Protein AF-A0A933KHU8-F1 (afdb_monomer_lite)

Foldseek 3Di:
DDLQDFQFWKWFQFPFAIKTFTFHDDDDPPDPPDDPPPPPDADKTKGAQMFGAHPLRAGQDTDRIDIDRPVRTPDMDTPPVVVLVVVLVVCVVVVVLVVSQVSLVVCCVPCVQDLVSLLSNLSSQVVVPPRVSNVVSLVSSLVRYNHPVVNVVSVVSD

Radius of gyration: 18.09 Å; chains: 1; bounding box: 44×41×47 Å

pLDDT: mean 89.64, std 11.79, range [49.03, 97.81]

Sequence (158 aa):
MDLDREGLAIVCYTDRGILKGKIGLWTPPEVPDAVQLEKTGPPMLYLIDASLLDSDYRVVVRAREMAVNKNAILFAYEDELASELARLKGMIATEDFDSAASEAERLLLTNQRDAELFYLSGLIFERFEGDPRAREYFQKALALILDDKFRAVVSRHL

Secondary structure (DSSP, 8-state):
--TT-TT-EEEEEETTEEEEEEEPP-------S-----S-SPPEEEEEEEEEE-TT--EEEEEEEEEEEGGGEEEEEE-HHHHHHHHHHHHHHTT-HHHHHHHHHHHHHH-TT-HHHHHHHHHHHHTSTT-HHHHHHHHHHHHTB--HHHHHHHGGG-

Structure (mmCIF, N/CA/C/O backbone):
data_AF-A0A933KHU8-F1
#
_entry.id   AF-A0A933KHU8-F1
#
loop_
_atom_site.group_PDB
_atom_site.id
_atom_site.type_symbol
_atom_site.label_atom_id
_atom_site.label_alt_id
_atom_site.label_comp_id
_atom_site.label_asym_id
_atom_site.label_entity_id
_atom_site.label_seq_id
_atom_site.pdbx_PDB_ins_code
_atom_site.Cartn_x
_atom_site.Cartn_y
_atom_site.Cartn_z
_atom_site.occupancy
_atom_site.B_iso_or_equiv
_atom_site.auth_seq_id
_atom_site.auth_comp_id
_atom_site.auth_asym_id
_atom_site.auth_atom_id
_atom_site.pdbx_PDB_model_num
ATOM 1 N N . MET A 1 1 ? 2.054 4.141 22.170 1.00 79.19 1 MET A N 1
ATOM 2 C CA . MET A 1 1 ? 2.166 5.035 21.001 1.00 79.19 1 MET A CA 1
ATOM 3 C C . MET A 1 1 ? 1.195 6.182 21.194 1.00 79.19 1 MET A C 1
ATOM 5 O O . MET A 1 1 ? 0.115 5.938 21.720 1.00 79.19 1 MET A O 1
ATOM 9 N N . ASP A 1 2 ? 1.589 7.395 20.821 1.00 82.12 2 ASP A N 1
ATOM 10 C CA . ASP A 1 2 ? 0.733 8.576 20.916 1.00 82.12 2 ASP A CA 1
ATOM 11 C C . ASP A 1 2 ? -0.143 8.687 19.656 1.00 82.12 2 ASP A C 1
ATOM 13 O O . ASP A 1 2 ? 0.362 8.968 18.570 1.00 82.12 2 ASP A O 1
ATOM 17 N N . LEU A 1 3 ? -1.443 8.404 19.799 1.00 81.06 3 LEU A N 1
ATOM 18 C CA . LEU A 1 3 ? -2.424 8.463 18.705 1.00 81.06 3 LEU A CA 1
ATOM 19 C C . LEU A 1 3 ? -2.958 9.879 18.448 1.00 81.06 3 LEU A C 1
ATOM 21 O O . LEU A 1 3 ? -3.875 10.042 17.644 1.00 81.06 3 LEU A O 1
ATOM 25 N N . ASP A 1 4 ? -2.406 10.883 19.122 1.00 82.06 4 ASP A N 1
ATOM 26 C CA . ASP A 1 4 ? -2.736 12.289 18.908 1.00 82.06 4 ASP A CA 1
ATOM 27 C C . ASP A 1 4 ? -1.588 13.035 18.194 1.00 82.06 4 ASP A C 1
ATOM 29 O O . ASP A 1 4 ? -1.695 14.224 17.891 1.00 82.06 4 ASP A O 1
ATOM 33 N N . ARG A 1 5 ? -0.500 12.327 17.850 1.00 87.25 5 ARG A N 1
ATOM 34 C CA . ARG A 1 5 ? 0.618 12.863 17.068 1.00 87.25 5 ARG A CA 1
ATOM 35 C C . ARG A 1 5 ? 0.238 13.008 15.592 1.00 87.25 5 ARG A C 1
ATOM 37 O O . ARG A 1 5 ? 0.272 12.039 14.834 1.00 87.25 5 ARG A O 1
ATOM 44 N N . GLU A 1 6 ? -0.062 14.235 15.178 1.00 89.75 6 GLU A N 1
ATOM 45 C CA . GLU A 1 6 ? -0.352 14.581 13.783 1.00 89.75 6 GLU A CA 1
ATOM 46 C C . GLU A 1 6 ? 0.752 14.114 12.817 1.00 89.75 6 GLU A C 1
ATOM 48 O O . GLU A 1 6 ? 1.950 14.176 13.105 1.00 89.75 6 GLU A O 1
ATOM 53 N N . GLY A 1 7 ? 0.329 13.633 11.648 1.00 89.81 7 GLY A N 1
ATOM 54 C CA . GLY A 1 7 ? 1.193 13.203 10.555 1.00 89.81 7 GLY A CA 1
ATOM 55 C C . GLY A 1 7 ? 1.830 11.828 10.752 1.00 89.81 7 GLY A C 1
ATOM 56 O O . GLY A 1 7 ? 2.398 11.296 9.797 1.00 89.81 7 GLY A O 1
ATOM 57 N N . LEU A 1 8 ? 1.716 11.231 11.944 1.00 92.75 8 LEU A N 1
ATOM 58 C CA . LEU A 1 8 ? 2.234 9.896 12.221 1.00 92.75 8 LEU A CA 1
ATOM 59 C C . LEU A 1 8 ? 1.492 8.865 11.364 1.00 92.75 8 LEU A C 1
ATOM 61 O O . LEU A 1 8 ? 0.267 8.751 11.438 1.00 92.75 8 LEU A O 1
ATOM 65 N N . ALA A 1 9 ? 2.237 8.125 10.546 1.00 96.00 9 ALA A N 1
ATOM 66 C CA . ALA A 1 9 ? 1.702 7.005 9.789 1.00 96.00 9 ALA A CA 1
ATOM 67 C C . ALA A 1 9 ? 1.517 5.806 10.718 1.00 96.00 9 ALA A C 1
ATOM 69 O O . ALA A 1 9 ? 2.430 5.447 11.459 1.00 96.00 9 ALA A O 1
ATOM 70 N N . ILE A 1 10 ? 0.339 5.196 10.689 1.00 96.38 10 ILE A N 1
ATOM 71 C CA . ILE A 1 10 ? -0.011 4.104 11.588 1.00 96.38 10 ILE A CA 1
ATOM 72 C C . ILE A 1 10 ? -0.705 2.970 10.846 1.00 96.38 10 ILE A C 1
ATOM 74 O O . ILE A 1 10 ? -1.365 3.169 9.821 1.00 96.38 10 ILE A O 1
ATOM 78 N N . VAL A 1 11 ? -0.607 1.788 11.443 1.00 96.25 11 VAL A N 1
ATOM 79 C CA . VAL A 1 11 ? -1.448 0.637 11.140 1.00 96.25 11 VAL A CA 1
ATOM 80 C C . VAL A 1 11 ? -2.310 0.348 12.362 1.00 96.25 11 VAL A C 1
ATOM 82 O O . VAL A 1 11 ? -1.791 0.096 13.447 1.00 96.25 11 VAL A O 1
ATOM 85 N N . CYS A 1 12 ? -3.626 0.377 12.185 1.00 95.69 12 CYS A N 1
ATOM 86 C CA . CYS A 1 12 ? -4.623 0.048 13.195 1.00 95.69 12 CYS A CA 1
ATOM 87 C C . CYS A 1 12 ? -5.327 -1.246 12.817 1.00 95.69 12 CYS A C 1
ATOM 89 O O . CYS A 1 12 ? -5.761 -1.422 11.683 1.00 95.69 12 CYS A O 1
ATOM 91 N N . TYR A 1 13 ? -5.522 -2.124 13.783 1.00 95.75 13 TYR A N 1
ATOM 92 C CA . TYR A 1 13 ? -6.296 -3.337 13.598 1.00 95.75 13 TYR A CA 1
ATOM 93 C C . TYR A 1 13 ? -7.610 -3.216 14.342 1.00 95.75 13 TYR A C 1
ATOM 95 O O . TYR A 1 13 ? -7.660 -2.801 15.501 1.00 95.75 13 TYR A O 1
ATOM 103 N N . THR A 1 14 ? -8.672 -3.589 13.648 1.00 93.50 14 THR A N 1
ATOM 104 C CA . THR A 1 14 ? -10.046 -3.564 14.137 1.00 93.50 14 THR A CA 1
ATOM 105 C C . THR A 1 14 ? -10.661 -4.951 13.983 1.00 93.50 14 THR A C 1
ATOM 107 O O . THR A 1 14 ? -10.091 -5.831 13.336 1.00 93.50 14 THR A O 1
ATOM 110 N N . ASP A 1 15 ? -11.852 -5.146 14.534 1.00 88.25 15 ASP A N 1
ATOM 111 C CA . ASP A 1 15 ? -12.673 -6.338 14.295 1.00 88.25 15 ASP A CA 1
ATOM 112 C C . ASP A 1 15 ? -13.095 -6.504 12.821 1.00 88.25 15 ASP A C 1
ATOM 114 O O . ASP A 1 15 ? -13.469 -7.597 12.399 1.00 88.25 15 ASP A O 1
ATOM 118 N N . ARG A 1 16 ? -13.029 -5.425 12.031 1.00 86.88 16 ARG A N 1
ATOM 119 C CA . ARG A 1 16 ? -13.480 -5.366 10.632 1.00 86.88 16 ARG A CA 1
ATOM 120 C C . ARG A 1 16 ? -12.356 -5.372 9.603 1.00 86.88 16 ARG A C 1
ATOM 122 O O . ARG A 1 16 ? -12.647 -5.374 8.410 1.00 86.88 16 ARG A O 1
ATOM 129 N N . GLY A 1 17 ? -11.099 -5.357 10.037 1.00 92.56 17 GLY A N 1
ATOM 130 C CA . GLY A 1 17 ? -9.947 -5.333 9.143 1.00 92.56 17 GLY A CA 1
ATOM 131 C C . GLY A 1 17 ? -8.822 -4.434 9.629 1.00 92.56 17 GLY A C 1
ATOM 132 O O . GLY A 1 17 ? -8.779 -4.011 10.790 1.00 92.56 17 GLY A O 1
ATOM 133 N N . ILE A 1 18 ? -7.905 -4.156 8.711 1.00 96.19 18 ILE A N 1
ATOM 134 C CA . ILE A 1 18 ? -6.674 -3.415 8.970 1.00 96.19 18 ILE A CA 1
ATOM 135 C C . ILE A 1 18 ? -6.800 -2.041 8.324 1.00 96.19 18 ILE A C 1
ATOM 137 O O . ILE A 1 18 ? -7.171 -1.912 7.166 1.00 96.19 18 ILE A O 1
ATOM 141 N N . LEU A 1 19 ? -6.487 -0.998 9.069 1.00 96.12 19 LEU A N 1
ATOM 142 C CA . LEU A 1 19 ? -6.511 0.382 8.621 1.00 96.12 19 LEU A CA 1
ATOM 143 C C . LEU A 1 19 ? -5.079 0.894 8.560 1.00 96.12 19 LEU A C 1
ATOM 145 O O . LEU A 1 19 ? -4.366 0.825 9.554 1.00 96.12 19 LEU A O 1
ATOM 149 N N . LYS A 1 20 ? -4.664 1.425 7.415 1.00 96.50 20 LYS A N 1
ATOM 150 C CA . LYS A 1 20 ? -3.394 2.150 7.263 1.00 96.50 20 LYS A CA 1
ATOM 151 C C . LYS A 1 20 ? -3.703 3.605 6.944 1.00 96.50 20 LYS A C 1
ATOM 153 O O . LYS A 1 20 ? -4.638 3.864 6.194 1.00 96.50 20 LYS A O 1
ATOM 158 N N . GLY A 1 21 ? -2.952 4.552 7.485 1.00 95.62 21 GLY A N 1
ATOM 159 C CA . GLY A 1 21 ? -3.136 5.974 7.180 1.00 95.62 21 GLY A CA 1
ATOM 160 C C . GLY A 1 21 ? -2.285 6.864 8.071 1.00 95.62 21 GLY A C 1
ATOM 161 O O . GLY A 1 21 ? -1.592 6.372 8.960 1.00 95.62 21 GLY A O 1
ATOM 162 N N . LYS A 1 22 ? -2.331 8.177 7.850 1.00 95.62 22 LYS A N 1
ATOM 163 C CA . LYS A 1 22 ? -1.653 9.151 8.718 1.00 95.62 22 LYS A CA 1
ATOM 164 C C . LYS A 1 22 ? -2.644 9.802 9.659 1.00 95.62 22 LYS A C 1
ATOM 166 O O . LYS A 1 22 ? -3.750 10.120 9.239 1.00 95.62 22 LYS A O 1
ATOM 171 N N . ILE A 1 23 ? -2.252 10.045 10.901 1.00 94.19 23 ILE A N 1
ATOM 172 C CA . ILE A 1 23 ? -3.094 10.766 11.856 1.00 94.19 23 ILE A CA 1
ATOM 173 C C . ILE A 1 23 ? -3.297 12.199 11.354 1.00 94.19 23 ILE A C 1
ATOM 175 O O . ILE A 1 23 ? -2.337 12.944 11.169 1.00 94.19 23 ILE A O 1
ATOM 179 N N . GLY A 1 24 ? -4.550 12.569 11.107 1.00 90.06 24 GLY A N 1
ATOM 180 C CA . GLY A 1 24 ? -4.958 13.919 10.739 1.00 90.06 24 GLY A CA 1
ATOM 181 C C . GLY A 1 24 ? -5.543 14.678 11.924 1.00 90.06 24 GLY A C 1
ATOM 182 O O . GLY A 1 24 ? -6.003 14.084 12.903 1.00 90.06 24 GLY A O 1
ATOM 183 N N . LEU A 1 25 ? -5.572 16.005 11.817 1.00 82.31 25 LEU A N 1
ATOM 184 C CA . LEU A 1 25 ? -6.298 16.839 12.767 1.00 82.31 25 LEU A CA 1
ATOM 185 C C . LEU A 1 25 ? -7.799 16.735 12.521 1.00 82.31 25 LEU A C 1
ATOM 187 O O . LEU A 1 25 ? -8.284 16.922 11.405 1.00 82.31 25 LEU A O 1
ATOM 191 N N . TRP A 1 26 ? -8.550 16.509 13.594 1.00 70.19 26 TRP A N 1
ATOM 192 C CA . TRP A 1 26 ? -9.982 16.736 13.549 1.00 70.19 26 TRP A CA 1
ATOM 193 C C . TRP A 1 26 ? -10.260 18.232 13.590 1.00 70.19 26 TRP A C 1
ATOM 195 O O . TRP A 1 26 ? -10.072 18.874 14.624 1.00 70.19 26 TRP A O 1
ATOM 205 N N . THR A 1 27 ? -10.748 18.784 12.487 1.00 63.06 27 THR A N 1
ATOM 206 C CA . THR A 1 27 ? -11.404 20.089 12.512 1.00 63.06 27 THR A CA 1
ATOM 207 C C . THR A 1 27 ? -12.908 19.831 12.585 1.00 63.06 27 THR A C 1
ATOM 209 O O . THR A 1 27 ? -13.476 19.359 11.596 1.00 63.06 27 THR A O 1
ATOM 212 N N . PRO A 1 28 ? -13.578 20.046 13.736 1.00 59.62 28 PRO A N 1
ATOM 213 C CA . PRO A 1 28 ? -15.033 20.024 13.744 1.00 59.62 28 PRO A CA 1
ATOM 214 C C . PRO A 1 28 ? -15.531 21.029 12.699 1.00 59.62 28 PRO A C 1
ATOM 216 O O . PRO A 1 28 ? -14.964 22.122 12.616 1.00 59.62 28 PRO A O 1
ATOM 219 N N . PRO A 1 29 ? -16.556 20.692 11.898 1.00 59.44 29 PRO A N 1
ATOM 220 C CA . PRO A 1 29 ? -17.197 21.699 11.066 1.00 59.44 29 PRO A CA 1
ATOM 221 C C . PRO A 1 29 ? -17.619 22.862 11.968 1.00 59.44 29 PRO A C 1
ATOM 223 O O . PRO A 1 29 ? -18.136 22.617 13.061 1.00 59.44 29 PRO A O 1
ATOM 226 N N . GLU A 1 30 ? -17.356 24.104 11.548 1.00 54.50 30 GLU A N 1
ATOM 227 C CA . GLU A 1 30 ? -17.802 25.296 12.274 1.00 54.50 30 GLU A CA 1
ATOM 228 C C . GLU A 1 30 ? -19.320 25.211 12.433 1.00 54.50 30 GLU A C 1
ATOM 230 O O . GLU A 1 30 ? -20.079 25.404 11.483 1.00 54.50 30 GLU A O 1
ATOM 235 N N . VAL A 1 31 ? -19.771 24.846 13.631 1.00 57.97 31 VAL A N 1
ATOM 236 C CA . VAL A 1 31 ? -21.183 24.910 13.980 1.00 57.97 31 VAL A CA 1
ATOM 237 C C . VAL A 1 31 ? -21.424 26.354 14.413 1.00 57.97 31 VAL A C 1
ATOM 239 O O . VAL A 1 31 ? -20.778 26.789 15.369 1.00 57.97 31 VAL A O 1
ATOM 242 N N . PRO A 1 32 ? -22.302 27.116 13.732 1.00 53.59 32 PRO A N 1
ATOM 243 C CA . PRO A 1 32 ? -22.662 28.461 14.164 1.00 53.59 32 PRO A CA 1
ATOM 244 C C . PRO A 1 32 ? -23.122 28.439 15.624 1.00 53.59 32 PRO A C 1
ATOM 246 O O . PRO A 1 32 ? -23.815 27.502 16.020 1.00 53.59 32 PRO A O 1
ATOM 249 N N . ASP A 1 33 ? -22.724 29.454 16.397 1.00 57.56 33 ASP A N 1
ATOM 250 C CA . ASP A 1 33 ? -22.933 29.635 17.842 1.00 57.56 33 ASP A CA 1
ATOM 251 C C . ASP A 1 33 ? -24.343 29.268 18.345 1.00 57.56 33 ASP A C 1
ATOM 253 O O . ASP A 1 33 ? -25.192 30.131 18.540 1.00 57.56 33 ASP A O 1
ATOM 257 N N . ALA A 1 34 ? -24.608 27.981 18.552 1.00 49.03 34 ALA A N 1
ATOM 258 C CA . ALA A 1 34 ? -25.664 27.419 19.390 1.00 49.03 34 ALA A CA 1
ATOM 259 C C . ALA A 1 34 ? -25.729 25.919 19.110 1.00 49.03 34 ALA A C 1
ATOM 261 O O . ALA A 1 34 ? -26.483 25.473 18.260 1.00 49.03 34 ALA A O 1
ATOM 262 N N . VAL A 1 35 ? -24.882 25.144 19.774 1.00 52.94 35 VAL A N 1
ATOM 263 C CA . VAL A 1 35 ? -25.252 24.151 20.791 1.00 52.94 35 VAL A CA 1
ATOM 264 C C . VAL A 1 35 ? -23.899 23.611 21.247 1.00 52.94 35 VAL A C 1
ATOM 266 O O . VAL A 1 35 ? -23.203 22.946 20.481 1.00 52.94 35 VAL A O 1
ATOM 269 N N . GLN A 1 36 ? -23.496 23.895 22.489 1.00 52.94 36 GLN A N 1
ATOM 270 C CA . GLN A 1 36 ? -22.495 23.066 23.162 1.00 52.94 36 GLN A CA 1
ATOM 271 C C . GLN A 1 36 ? -23.138 21.692 23.371 1.00 52.94 36 GLN A C 1
ATOM 273 O O . GLN A 1 36 ? -23.611 21.368 24.455 1.00 52.94 36 GLN A O 1
ATOM 278 N N . LEU A 1 37 ? -23.247 20.908 22.296 1.00 51.91 37 LEU A N 1
ATOM 279 C CA . LEU A 1 37 ? -23.479 19.483 22.401 1.00 51.91 37 LEU A CA 1
ATOM 280 C C . LEU A 1 37 ? -22.254 18.993 23.152 1.00 51.91 37 LEU A C 1
ATOM 282 O O . LEU A 1 37 ? -21.135 19.080 22.637 1.00 51.91 37 LEU A O 1
ATOM 286 N N . GLU A 1 38 ? -22.453 18.591 24.406 1.00 49.62 38 GLU A N 1
ATOM 287 C CA . GLU A 1 38 ? -21.433 17.903 25.181 1.00 49.62 38 GLU A CA 1
ATOM 288 C C . GLU A 1 38 ? -20.740 16.913 24.241 1.00 49.62 38 GLU A C 1
ATOM 290 O O . GLU A 1 38 ? -21.425 16.179 23.523 1.00 49.62 38 GLU A O 1
ATOM 295 N N . LYS A 1 39 ? -19.401 16.940 24.188 1.00 56.25 39 LYS A N 1
ATOM 296 C CA . LYS A 1 39 ? -18.563 16.020 23.401 1.00 56.25 39 LYS A CA 1
ATOM 297 C C . LYS A 1 39 ? -18.753 14.580 23.914 1.00 56.25 39 LYS A C 1
ATOM 299 O O . LYS A 1 39 ? -17.861 14.003 24.518 1.00 56.25 39 LYS A O 1
ATOM 304 N N . THR A 1 40 ? -19.943 14.031 23.721 1.00 57.97 40 THR A N 1
ATOM 305 C CA . THR A 1 40 ? -20.439 12.742 24.221 1.00 57.97 40 THR A CA 1
ATOM 306 C C . THR A 1 40 ? -20.383 11.670 23.140 1.00 57.97 40 THR A C 1
ATOM 308 O O . THR A 1 40 ? -20.766 10.525 23.369 1.00 57.97 40 THR A O 1
ATOM 311 N N . GLY A 1 41 ? -19.874 12.022 21.955 1.00 63.56 41 GLY A N 1
ATOM 312 C CA . GLY A 1 41 ? -19.540 11.058 20.919 1.00 63.56 41 GLY A CA 1
ATOM 313 C C . GLY A 1 41 ? -18.369 10.162 21.339 1.00 63.56 41 GLY A C 1
ATOM 314 O O . GLY A 1 41 ? -17.539 10.567 22.159 1.00 63.56 41 GLY A O 1
ATOM 315 N N . PRO A 1 42 ? -18.279 8.943 20.779 1.00 73.69 42 PRO A N 1
ATOM 316 C CA . PRO A 1 42 ? -17.136 8.077 21.015 1.00 73.69 42 PRO A CA 1
ATOM 317 C C . PRO A 1 42 ? -15.835 8.779 20.593 1.00 73.69 42 PRO A C 1
ATOM 319 O O . PRO A 1 42 ? -15.845 9.592 19.665 1.00 73.69 42 PRO A O 1
ATOM 322 N N . PRO A 1 43 ? -14.706 8.472 21.249 1.00 86.31 43 PRO A N 1
ATOM 323 C CA . PRO A 1 43 ? -13.423 9.044 20.873 1.00 86.31 43 PRO A CA 1
ATOM 324 C C . PRO A 1 43 ? -13.079 8.622 19.439 1.00 86.31 43 PRO A C 1
ATOM 326 O O . PRO A 1 43 ? -13.001 7.433 19.142 1.00 86.31 43 PRO A O 1
ATOM 329 N N . MET A 1 44 ? -12.882 9.589 18.544 1.00 89.06 44 MET A N 1
ATOM 330 C CA . MET A 1 44 ? -12.577 9.337 17.133 1.00 89.06 44 MET A CA 1
ATOM 331 C C . MET A 1 44 ? -11.092 9.574 16.845 1.00 89.06 44 MET A C 1
ATOM 333 O O . MET A 1 44 ? -10.483 10.503 17.374 1.00 89.06 44 MET A O 1
ATOM 337 N N . LEU A 1 45 ? -10.519 8.730 15.995 1.00 91.31 45 LEU A N 1
ATOM 338 C CA . LEU A 1 45 ? -9.219 8.886 15.361 1.00 91.31 45 LEU A CA 1
ATOM 339 C C . LEU A 1 45 ? -9.450 9.252 13.900 1.00 91.31 45 LEU A C 1
ATOM 341 O O . LEU A 1 45 ? -10.169 8.547 13.195 1.00 91.31 45 LEU A O 1
ATOM 345 N N . TYR A 1 46 ? -8.844 10.341 13.450 1.00 92.50 46 TYR A N 1
ATOM 346 C CA . TYR A 1 46 ? -8.970 10.795 12.073 1.00 92.50 46 TYR A CA 1
ATOM 347 C C . TYR A 1 46 ? -7.719 10.402 11.313 1.00 92.50 46 TYR A C 1
ATOM 349 O O . TYR A 1 46 ? -6.608 10.721 11.728 1.00 92.50 46 TYR A O 1
ATOM 357 N N . LEU A 1 47 ? -7.913 9.682 10.216 1.00 94.00 47 LEU A N 1
ATOM 358 C CA . LEU A 1 47 ? -6.854 9.259 9.321 1.00 94.00 47 LEU A CA 1
ATOM 359 C C . LEU A 1 47 ? -6.989 9.983 7.989 1.00 94.00 47 LEU A C 1
ATOM 361 O O . LEU A 1 47 ? -8.090 10.083 7.451 1.00 94.00 47 LEU A O 1
ATOM 365 N N . ILE A 1 48 ? -5.866 10.442 7.454 1.00 94.06 48 ILE A N 1
ATOM 366 C CA . ILE A 1 48 ? -5.737 10.949 6.090 1.00 94.06 48 ILE A CA 1
ATOM 367 C C . ILE A 1 48 ? -4.977 9.945 5.225 1.00 94.06 48 ILE A C 1
ATOM 369 O O . ILE A 1 48 ? -4.170 9.162 5.738 1.00 94.06 48 ILE A O 1
ATOM 373 N N . ASP A 1 49 ? -5.248 9.970 3.919 1.00 92.88 49 ASP A N 1
ATOM 374 C CA . ASP A 1 49 ? -4.723 9.013 2.933 1.00 92.88 49 ASP A CA 1
ATOM 375 C C . ASP A 1 49 ? -4.902 7.558 3.401 1.00 92.88 49 ASP A C 1
ATOM 377 O O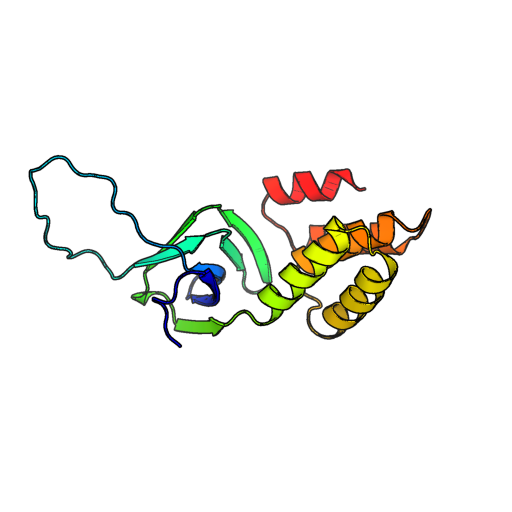 . ASP A 1 49 ? -3.992 6.727 3.361 1.00 92.88 49 ASP A O 1
ATOM 381 N N . ALA A 1 50 ? -6.096 7.270 3.914 1.00 94.56 50 ALA A N 1
ATOM 382 C CA . ALA A 1 50 ? -6.404 6.041 4.611 1.00 94.56 50 ALA A CA 1
ATOM 383 C C . ALA A 1 50 ? -6.756 4.903 3.645 1.00 94.56 50 ALA A C 1
ATOM 385 O O . ALA A 1 50 ? -7.481 5.080 2.663 1.00 94.56 50 ALA A O 1
ATOM 386 N N . SER A 1 51 ? -6.287 3.703 3.968 1.00 95.62 51 SER A N 1
ATOM 387 C CA . SER A 1 51 ? -6.639 2.455 3.298 1.00 95.62 51 SER A CA 1
ATOM 388 C C . SER A 1 51 ? -7.258 1.487 4.300 1.00 95.62 51 SER A C 1
ATOM 390 O O . SER A 1 51 ? -6.684 1.250 5.360 1.00 95.62 51 SER A O 1
ATOM 392 N N . LEU A 1 52 ? -8.401 0.902 3.945 1.00 95.56 52 LEU A N 1
ATOM 393 C CA . LEU A 1 52 ? -8.967 -0.257 4.633 1.00 95.56 52 LEU A CA 1
ATOM 394 C C . LEU A 1 52 ? -8.554 -1.519 3.886 1.00 95.56 52 LEU A C 1
ATOM 396 O O . LEU A 1 52 ? -8.771 -1.625 2.678 1.00 95.56 52 LEU A O 1
ATOM 400 N N . LEU A 1 53 ? -7.978 -2.462 4.617 1.00 95.56 53 LEU A N 1
ATOM 401 C CA . LEU A 1 53 ? -7.538 -3.751 4.130 1.00 95.56 53 LEU A CA 1
ATOM 402 C C . LEU A 1 53 ? -8.345 -4.872 4.792 1.00 95.56 53 LEU A C 1
ATOM 404 O O . LEU A 1 53 ? -8.726 -4.774 5.963 1.00 95.56 53 LEU A O 1
ATOM 408 N N . ASP A 1 54 ? -8.580 -5.944 4.041 1.00 93.12 54 ASP A N 1
ATOM 409 C CA . ASP A 1 54 ? -9.162 -7.179 4.569 1.00 93.12 54 ASP A CA 1
ATOM 410 C C . ASP A 1 54 ? -8.122 -8.031 5.328 1.00 93.12 54 ASP A C 1
ATOM 412 O O . ASP A 1 54 ? -6.965 -7.642 5.513 1.00 93.12 54 ASP A O 1
ATOM 416 N N . SER A 1 55 ? -8.532 -9.217 5.787 1.00 89.56 55 SER A N 1
ATOM 417 C CA . SER A 1 55 ? -7.651 -10.170 6.478 1.00 89.56 55 SER A CA 1
ATOM 418 C C . SER A 1 55 ? -6.515 -10.715 5.605 1.00 89.56 55 SER A C 1
ATOM 420 O O . SER A 1 55 ? -5.515 -11.197 6.136 1.00 89.56 55 SER A O 1
ATOM 422 N N . ASP A 1 56 ? -6.654 -10.630 4.281 1.00 90.44 56 ASP A N 1
ATOM 423 C CA . ASP A 1 56 ? -5.656 -11.045 3.296 1.00 90.44 56 ASP A CA 1
ATOM 424 C C . ASP A 1 56 ? -4.763 -9.873 2.851 1.00 90.44 56 ASP A C 1
ATOM 426 O O . ASP A 1 56 ? -3.968 -10.025 1.921 1.00 90.44 56 ASP A O 1
ATOM 430 N N . TYR A 1 57 ? -4.847 -8.724 3.537 1.00 91.62 57 TYR A N 1
ATOM 431 C CA . TYR A 1 57 ? -4.111 -7.491 3.243 1.00 91.62 57 TYR A CA 1
ATOM 432 C C . TYR A 1 57 ? -4.463 -6.863 1.886 1.00 91.62 57 TYR A C 1
ATOM 434 O O . TYR A 1 57 ? -3.687 -6.083 1.332 1.00 91.62 57 TYR A O 1
ATOM 442 N N . ARG A 1 58 ? -5.646 -7.157 1.341 1.00 93.69 58 ARG A N 1
ATOM 443 C CA . ARG A 1 58 ? -6.106 -6.537 0.096 1.00 93.69 58 ARG A CA 1
ATOM 444 C C . ARG A 1 58 ? -6.758 -5.201 0.382 1.00 93.69 58 ARG A C 1
ATOM 446 O O . ARG A 1 58 ? -7.574 -5.093 1.290 1.00 93.69 58 ARG A O 1
ATOM 453 N N . VAL A 1 59 ? -6.449 -4.195 -0.428 1.00 94.56 59 VAL A N 1
ATOM 454 C CA . VAL A 1 59 ? -7.004 -2.843 -0.317 1.00 94.56 59 VAL A CA 1
ATOM 455 C C . VAL A 1 59 ? -8.471 -2.858 -0.743 1.00 94.56 59 VAL A C 1
ATOM 457 O O . VAL A 1 59 ? -8.775 -2.905 -1.935 1.00 94.56 59 VAL A O 1
ATOM 460 N N . VAL A 1 60 ? -9.374 -2.806 0.233 1.00 94.38 60 VAL A N 1
ATOM 461 C CA . VAL A 1 60 ? -10.830 -2.785 0.031 1.00 94.38 60 VAL A CA 1
ATOM 462 C C . VAL A 1 60 ? -11.309 -1.383 -0.319 1.00 94.38 60 VAL A C 1
ATOM 464 O O . VAL A 1 60 ? -12.131 -1.218 -1.213 1.00 94.38 60 VAL A O 1
ATOM 467 N N . VAL A 1 61 ? -10.795 -0.374 0.388 1.00 93.56 61 VAL A N 1
ATOM 468 C CA . VAL A 1 61 ? -11.188 1.029 0.209 1.00 93.56 61 VAL A CA 1
ATOM 469 C C . VAL A 1 61 ? -9.971 1.924 0.360 1.00 93.56 61 VAL A C 1
ATOM 471 O O . VAL A 1 61 ? -9.202 1.753 1.308 1.00 93.56 61 VAL A O 1
ATOM 474 N N . ARG A 1 62 ? -9.844 2.926 -0.516 1.00 92.94 62 ARG A N 1
ATOM 475 C CA . ARG A 1 62 ? -8.996 4.104 -0.282 1.00 92.94 62 ARG A CA 1
ATOM 476 C C . ARG A 1 62 ? -9.840 5.353 -0.082 1.00 92.94 62 ARG A C 1
ATOM 478 O O . ARG A 1 62 ? -10.715 5.666 -0.887 1.00 92.94 62 ARG A O 1
ATOM 485 N N . ALA A 1 63 ? -9.550 6.091 0.979 1.00 91.25 63 ALA A N 1
ATOM 486 C CA . ALA A 1 63 ? -10.235 7.326 1.312 1.00 91.25 63 ALA A CA 1
ATOM 487 C C . ALA A 1 63 ? -9.223 8.420 1.643 1.00 91.25 63 ALA A C 1
ATOM 489 O O . ALA A 1 63 ? -8.232 8.183 2.325 1.00 91.25 63 ALA A O 1
ATOM 490 N N . ARG A 1 64 ? -9.501 9.643 1.187 1.00 91.38 64 ARG A N 1
ATOM 491 C CA . ARG A 1 64 ? -8.689 10.808 1.556 1.00 91.38 64 ARG A CA 1
ATOM 492 C C . ARG A 1 64 ? -8.737 11.060 3.060 1.00 91.38 64 ARG A C 1
ATOM 494 O O . ARG A 1 64 ? -7.727 11.429 3.637 1.00 91.38 64 ARG A O 1
ATOM 501 N N . GLU A 1 65 ? -9.904 10.858 3.660 1.00 91.50 65 GLU A N 1
ATOM 502 C CA . GLU A 1 65 ? -10.169 11.066 5.079 1.00 91.50 65 GLU A CA 1
ATOM 503 C C . GLU A 1 65 ? -11.033 9.916 5.599 1.00 91.50 65 GLU A C 1
ATOM 505 O O . GLU A 1 65 ? -11.963 9.469 4.921 1.00 91.50 65 GLU A O 1
ATOM 510 N N . MET A 1 66 ? -10.728 9.433 6.800 1.00 91.62 66 MET A N 1
ATOM 511 C CA . MET A 1 66 ? -11.464 8.365 7.461 1.00 91.62 66 MET A CA 1
ATOM 512 C C . MET A 1 66 ? -11.521 8.607 8.965 1.00 91.62 66 MET A C 1
ATOM 514 O O . MET A 1 66 ? -10.494 8.758 9.621 1.00 91.62 66 MET A O 1
ATOM 518 N N . ALA A 1 67 ? -12.730 8.611 9.518 1.00 91.56 67 ALA A N 1
ATOM 519 C CA . ALA A 1 67 ? -12.943 8.683 10.955 1.00 91.56 67 ALA A CA 1
ATOM 520 C C . ALA A 1 67 ? -13.127 7.267 11.517 1.00 91.56 67 ALA A C 1
ATOM 522 O O . ALA A 1 67 ? -14.004 6.520 11.082 1.00 91.56 67 ALA A O 1
ATOM 523 N N . VAL A 1 68 ? -12.306 6.908 12.496 1.00 91.00 68 VAL A N 1
ATOM 524 C CA . VAL A 1 68 ? -12.257 5.583 13.115 1.00 91.00 68 VAL A CA 1
ATOM 525 C C . VAL A 1 68 ? -12.607 5.728 14.586 1.00 91.00 68 VAL A C 1
ATOM 527 O O . VAL A 1 68 ? -12.023 6.543 15.291 1.00 91.00 68 VAL A O 1
ATOM 530 N N . ASN A 1 69 ? -13.550 4.936 15.083 1.00 91.31 69 ASN A N 1
ATOM 531 C CA . ASN A 1 69 ? -13.830 4.908 16.514 1.00 91.31 69 ASN A CA 1
ATOM 532 C C . ASN A 1 69 ? -12.625 4.298 17.256 1.00 91.31 69 ASN A C 1
ATOM 534 O O . ASN A 1 69 ? -12.308 3.131 17.028 1.00 91.31 69 ASN A O 1
ATOM 538 N N . LYS A 1 70 ? -11.974 5.052 18.156 1.00 91.38 70 LYS A N 1
ATOM 539 C CA . LYS A 1 70 ? -10.811 4.587 18.936 1.00 91.38 70 LYS A CA 1
ATOM 540 C C . LYS A 1 70 ? -11.143 3.340 19.765 1.00 91.38 70 LYS A C 1
ATOM 542 O O . LYS A 1 70 ? -10.275 2.498 19.947 1.00 91.38 70 LYS A O 1
ATOM 547 N N . ASN A 1 71 ? -12.399 3.163 20.185 1.00 92.12 71 ASN A N 1
ATOM 548 C CA . ASN A 1 71 ? -12.833 1.974 20.928 1.00 92.12 71 ASN A CA 1
ATOM 549 C C . ASN A 1 71 ? -12.915 0.705 20.060 1.00 92.12 71 ASN A C 1
ATOM 551 O O . ASN A 1 71 ? -12.983 -0.391 20.603 1.00 92.12 71 ASN A O 1
ATOM 555 N N . ALA A 1 72 ? -12.937 0.839 18.730 1.00 92.19 72 ALA A N 1
ATOM 556 C CA . ALA A 1 72 ? -12.904 -0.291 17.800 1.00 92.19 72 ALA A CA 1
ATOM 557 C C . ALA A 1 72 ? -11.468 -0.714 17.429 1.00 92.19 72 ALA A C 1
ATOM 559 O O . ALA A 1 72 ? -11.283 -1.710 16.730 1.00 92.19 72 ALA A O 1
ATOM 560 N N . ILE A 1 73 ? -10.453 0.037 17.873 1.00 94.69 73 ILE A N 1
ATOM 561 C CA . ILE A 1 73 ? -9.043 -0.267 17.622 1.00 94.69 73 ILE A CA 1
ATOM 562 C C . ILE A 1 73 ? -8.572 -1.263 18.681 1.00 94.69 73 ILE A C 1
ATOM 564 O O . ILE A 1 73 ? -8.483 -0.942 19.863 1.00 94.69 73 ILE A O 1
ATOM 568 N N . LEU A 1 74 ? -8.250 -2.475 18.239 1.00 94.88 74 LEU A N 1
ATOM 569 C CA . LEU A 1 74 ? -7.717 -3.537 19.088 1.00 94.88 74 LEU A CA 1
ATOM 570 C C . LEU A 1 74 ? -6.229 -3.314 19.366 1.00 94.88 74 LEU A C 1
ATOM 572 O O . LEU A 1 74 ? -5.760 -3.498 20.487 1.00 94.88 74 LEU A O 1
ATOM 576 N N . PHE A 1 75 ? -5.488 -2.910 18.335 1.00 94.44 75 PHE A N 1
ATOM 577 C CA . PHE A 1 75 ? -4.080 -2.558 18.436 1.00 94.44 75 PHE A CA 1
ATOM 578 C C . PHE A 1 75 ? -3.680 -1.584 17.333 1.00 94.44 75 PHE A C 1
ATOM 580 O O . PHE A 1 75 ? -4.275 -1.568 16.256 1.00 94.44 75 PHE A O 1
ATOM 587 N N . ALA A 1 76 ? -2.661 -0.776 17.609 1.00 95.12 76 ALA A N 1
ATOM 588 C CA . ALA A 1 76 ? -2.074 0.131 16.639 1.00 95.12 76 ALA A CA 1
ATOM 589 C C . ALA A 1 76 ? -0.555 0.174 16.809 1.00 95.12 76 ALA A C 1
ATOM 591 O O . ALA A 1 76 ? -0.057 0.104 17.937 1.00 95.12 76 ALA A O 1
ATOM 592 N N . TYR A 1 77 ? 0.168 0.337 15.706 1.00 95.44 77 TYR A N 1
ATOM 593 C CA . TYR A 1 77 ? 1.608 0.602 15.692 1.00 95.44 77 TYR A CA 1
ATOM 594 C C . TYR A 1 77 ? 1.969 1.583 14.570 1.00 95.44 77 TYR A C 1
ATOM 596 O O . TYR A 1 77 ? 1.147 1.880 13.703 1.00 95.44 77 TYR A O 1
ATOM 604 N N . GLU A 1 78 ? 3.183 2.123 14.626 1.00 95.12 78 GLU A N 1
ATOM 605 C CA . GLU A 1 78 ? 3.704 3.042 13.614 1.00 95.12 78 GLU A CA 1
ATOM 606 C C . GLU A 1 78 ? 3.988 2.281 12.314 1.00 95.12 78 GLU A C 1
ATOM 608 O O . GLU A 1 78 ? 4.598 1.215 12.330 1.00 95.12 78 GLU A O 1
ATOM 613 N N . ASP A 1 79 ? 3.527 2.807 11.182 1.00 94.50 79 ASP A N 1
ATOM 614 C CA . ASP A 1 79 ? 3.755 2.185 9.878 1.00 94.50 79 ASP A CA 1
ATOM 615 C C . ASP A 1 79 ? 5.178 2.491 9.399 1.00 94.50 79 ASP A C 1
ATOM 617 O O . ASP A 1 79 ? 5.420 3.474 8.697 1.00 94.50 79 ASP A O 1
ATOM 621 N N . GLU A 1 8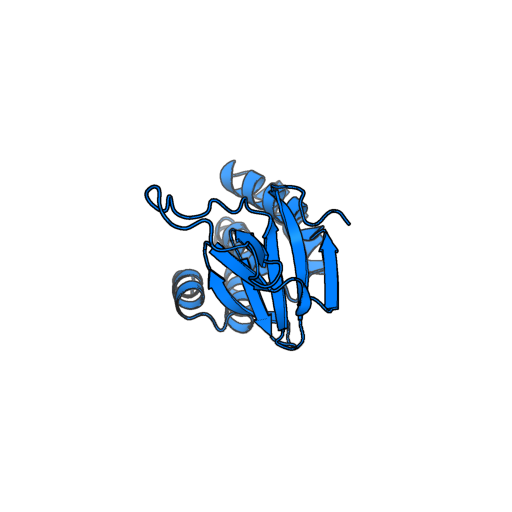0 ? 6.133 1.649 9.794 1.00 91.88 80 GLU A N 1
ATOM 622 C CA . 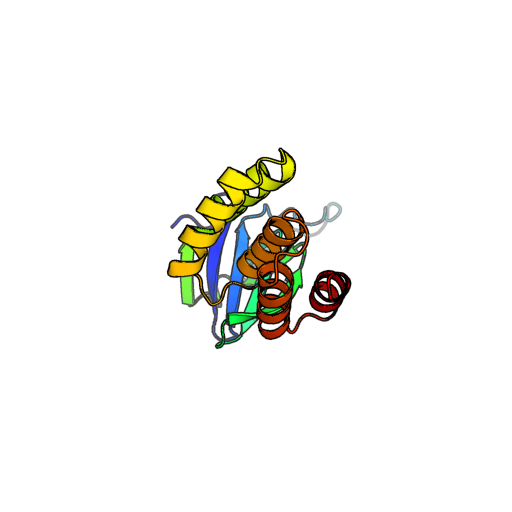GLU A 1 80 ? 7.545 1.788 9.411 1.00 91.88 80 GLU A CA 1
ATOM 623 C C . GLU A 1 80 ? 7.719 1.824 7.882 1.00 91.88 80 GLU A C 1
ATOM 625 O O . GLU A 1 80 ? 8.492 2.632 7.358 1.00 91.88 80 GLU A O 1
ATOM 630 N N . LEU A 1 81 ? 6.913 1.036 7.157 1.00 94.12 81 LEU A N 1
ATOM 631 C CA . LEU A 1 81 ? 6.925 0.995 5.696 1.00 94.12 81 LEU A CA 1
ATOM 632 C C . LEU A 1 81 ? 6.492 2.336 5.084 1.00 94.12 81 LEU A C 1
ATOM 634 O O . LEU A 1 81 ? 6.973 2.702 4.014 1.00 94.12 81 LEU A O 1
ATOM 638 N N . ALA A 1 82 ? 5.623 3.112 5.738 1.00 93.56 82 ALA A N 1
ATOM 639 C CA . ALA A 1 82 ? 5.152 4.383 5.186 1.00 93.56 82 ALA A CA 1
ATOM 640 C C . ALA A 1 82 ? 6.291 5.394 4.981 1.00 93.56 82 ALA A C 1
ATOM 642 O O . ALA A 1 82 ? 6.301 6.119 3.982 1.00 93.56 82 ALA A O 1
ATOM 643 N N . SER A 1 83 ? 7.263 5.426 5.897 1.00 92.31 83 SER A N 1
ATOM 644 C CA . SER A 1 83 ? 8.446 6.285 5.772 1.00 92.31 83 SER A CA 1
ATOM 645 C C . SER A 1 83 ? 9.348 5.831 4.622 1.00 92.31 83 SER A C 1
ATOM 647 O O . SER A 1 83 ? 9.856 6.657 3.859 1.00 92.31 83 SER A O 1
ATOM 649 N N . GLU A 1 84 ? 9.498 4.519 4.440 1.00 95.94 84 GLU A N 1
ATOM 650 C CA . GLU A 1 84 ? 10.269 3.945 3.337 1.00 95.94 84 GLU A CA 1
ATOM 651 C C . GLU A 1 84 ? 9.594 4.195 1.978 1.00 95.94 84 GLU A C 1
ATOM 653 O O . GLU A 1 84 ? 10.255 4.621 1.031 1.00 95.94 84 GLU A O 1
ATOM 658 N N . LEU A 1 85 ? 8.268 4.043 1.890 1.00 96.19 85 LEU A N 1
ATOM 659 C CA . LEU A 1 85 ? 7.490 4.363 0.690 1.00 96.19 85 LEU A CA 1
ATOM 660 C C . LEU A 1 85 ? 7.537 5.856 0.357 1.00 96.19 85 LEU A C 1
ATOM 662 O O . LEU A 1 85 ? 7.601 6.221 -0.815 1.00 96.19 85 LEU A O 1
ATOM 666 N N . ALA A 1 86 ? 7.519 6.737 1.362 1.00 94.25 86 ALA A N 1
ATOM 667 C CA . ALA A 1 86 ? 7.679 8.173 1.142 1.00 94.25 86 ALA A CA 1
ATOM 668 C C . ALA A 1 86 ? 9.050 8.493 0.526 1.00 94.25 86 ALA A C 1
ATOM 670 O O . ALA A 1 86 ? 9.127 9.269 -0.428 1.00 94.25 86 ALA A O 1
ATOM 671 N N . ARG A 1 87 ? 10.115 7.847 1.016 1.00 95.69 87 ARG A N 1
ATOM 672 C CA . ARG A 1 87 ? 11.455 7.959 0.433 1.00 95.69 87 ARG A CA 1
ATOM 673 C C . ARG A 1 87 ? 11.495 7.431 -1.002 1.00 95.69 87 ARG A C 1
ATOM 675 O O . ARG A 1 87 ? 12.011 8.123 -1.875 1.00 95.69 87 ARG A O 1
ATOM 682 N N . LEU A 1 88 ? 10.908 6.261 -1.255 1.00 97.25 88 LEU A N 1
ATOM 683 C CA . LEU A 1 88 ? 10.848 5.657 -2.588 1.00 97.25 88 LEU A CA 1
ATOM 684 C C . LEU A 1 88 ? 10.115 6.561 -3.592 1.00 97.25 88 LEU A C 1
ATOM 686 O O . LEU A 1 88 ? 10.605 6.799 -4.692 1.00 97.25 88 LEU A O 1
ATOM 690 N N . LYS A 1 89 ? 8.976 7.141 -3.195 1.00 96.75 89 LYS A N 1
ATOM 691 C CA . LYS A 1 89 ? 8.256 8.145 -3.997 1.00 96.75 89 LYS A CA 1
ATOM 692 C C . LYS A 1 89 ? 9.105 9.380 -4.276 1.00 96.75 89 LYS A C 1
ATOM 694 O O . LYS A 1 89 ? 9.025 9.922 -5.372 1.00 96.75 89 LYS A O 1
ATOM 699 N N . GLY A 1 90 ? 9.904 9.814 -3.302 1.00 97.44 90 GLY A N 1
ATOM 700 C CA . GLY A 1 90 ? 10.868 10.897 -3.479 1.00 97.44 90 GLY A CA 1
ATOM 701 C C . GLY A 1 90 ? 11.870 10.594 -4.592 1.00 97.44 90 GLY A C 1
ATOM 702 O O . GLY A 1 90 ? 12.034 11.419 -5.482 1.00 97.44 90 GLY A O 1
ATOM 703 N N . MET A 1 91 ? 12.455 9.391 -4.595 1.00 97.62 91 MET A N 1
ATOM 704 C CA . MET A 1 91 ? 13.389 8.947 -5.642 1.00 97.62 91 MET A CA 1
ATOM 705 C C . MET A 1 91 ? 12.725 8.902 -7.025 1.00 97.62 91 MET A C 1
ATOM 707 O O . MET A 1 91 ? 13.287 9.401 -7.996 1.00 97.62 91 MET A O 1
ATOM 711 N N . ILE A 1 92 ? 11.499 8.369 -7.106 1.00 97.00 92 ILE A N 1
ATOM 712 C CA . ILE A 1 92 ? 10.703 8.357 -8.345 1.00 97.00 92 ILE A CA 1
ATOM 713 C C . ILE A 1 92 ? 10.451 9.788 -8.843 1.00 97.00 92 ILE A C 1
ATOM 715 O O . ILE A 1 92 ? 10.569 10.055 -10.036 1.00 97.00 92 ILE A O 1
ATOM 719 N N . ALA A 1 93 ? 10.115 10.716 -7.941 1.00 96.94 93 ALA A N 1
ATOM 720 C CA . ALA A 1 93 ? 9.844 12.110 -8.285 1.00 96.94 93 ALA A CA 1
ATOM 721 C C . ALA A 1 93 ? 11.095 12.866 -8.760 1.00 96.94 93 ALA A C 1
ATOM 723 O O . ALA A 1 93 ? 10.975 13.778 -9.575 1.00 96.94 93 ALA A O 1
ATOM 724 N N . THR A 1 94 ? 12.281 12.492 -8.273 1.00 97.25 94 THR A N 1
ATOM 725 C CA . THR A 1 94 ? 13.570 13.027 -8.740 1.00 97.25 94 THR A CA 1
ATOM 726 C C . THR A 1 94 ? 14.160 12.245 -9.913 1.00 97.25 94 THR A C 1
ATOM 728 O O . THR A 1 94 ? 15.295 12.511 -10.291 1.00 97.25 94 THR A O 1
ATOM 731 N N . GLU A 1 95 ? 13.413 11.287 -10.471 1.00 95.75 95 GLU A N 1
ATOM 732 C CA . GLU A 1 95 ? 13.833 10.415 -11.577 1.00 95.75 95 GLU A CA 1
ATOM 733 C C . GLU A 1 95 ? 15.114 9.599 -11.304 1.00 95.75 95 GLU A C 1
ATOM 735 O O . GLU A 1 95 ? 15.785 9.143 -12.229 1.00 95.75 95 GLU A O 1
ATOM 740 N N . ASP A 1 96 ? 15.437 9.354 -10.031 1.00 96.62 96 ASP A N 1
ATOM 741 C CA . ASP A 1 96 ? 16.557 8.503 -9.607 1.00 96.62 96 ASP A CA 1
ATOM 742 C C . ASP A 1 96 ? 16.129 7.024 -9.620 1.00 96.62 96 ASP A C 1
ATOM 744 O O . ASP A 1 96 ? 15.931 6.386 -8.581 1.00 96.62 96 ASP A O 1
ATOM 748 N N . PHE A 1 97 ? 15.889 6.498 -10.826 1.00 96.38 97 PHE A N 1
ATOM 749 C CA . PHE A 1 97 ? 15.309 5.165 -11.021 1.00 96.38 97 PHE A CA 1
ATOM 750 C C . PHE A 1 97 ? 16.256 4.019 -10.651 1.00 96.38 97 PHE A C 1
ATOM 752 O O . PHE A 1 97 ? 15.777 2.976 -10.209 1.00 96.38 97 PHE A O 1
ATOM 759 N N . ASP A 1 98 ? 17.573 4.209 -10.749 1.00 96.50 98 ASP A N 1
ATOM 760 C CA . ASP A 1 98 ? 18.561 3.197 -10.349 1.00 96.50 98 ASP A CA 1
ATOM 761 C C . ASP A 1 98 ? 18.546 2.969 -8.827 1.00 96.50 98 ASP A C 1
ATOM 763 O O . ASP A 1 98 ? 18.466 1.827 -8.348 1.00 96.50 98 ASP A O 1
ATOM 767 N N . SER A 1 99 ? 18.549 4.057 -8.047 1.00 97.06 99 SER A N 1
ATOM 768 C CA . SER A 1 99 ? 18.431 3.977 -6.588 1.00 97.06 99 SER A CA 1
ATOM 769 C C . SER A 1 99 ? 17.044 3.491 -6.171 1.00 97.06 99 SER A C 1
ATOM 771 O O . SER A 1 99 ? 16.932 2.660 -5.266 1.00 97.06 99 SER A O 1
ATOM 773 N N . ALA A 1 100 ? 15.989 3.955 -6.853 1.00 97.69 100 ALA A N 1
ATOM 774 C CA . ALA A 1 100 ? 14.625 3.512 -6.591 1.00 97.69 100 ALA A CA 1
ATOM 775 C C . ALA A 1 100 ? 14.457 2.005 -6.833 1.00 97.69 100 ALA A C 1
ATOM 777 O O . ALA A 1 100 ? 13.812 1.339 -6.028 1.00 97.69 100 ALA A O 1
ATOM 778 N N . ALA A 1 101 ? 15.059 1.447 -7.890 1.00 97.19 101 ALA A N 1
ATOM 779 C CA . ALA A 1 101 ? 14.999 0.015 -8.182 1.00 97.19 101 ALA A CA 1
ATOM 780 C C . ALA A 1 101 ? 15.651 -0.817 -7.072 1.00 97.19 101 ALA A C 1
ATOM 782 O O . ALA A 1 101 ? 15.025 -1.737 -6.547 1.00 97.19 101 ALA A O 1
ATOM 783 N N . SER A 1 102 ? 16.864 -0.441 -6.657 1.00 97.06 102 SER A N 1
ATOM 784 C CA . SER A 1 102 ? 17.586 -1.122 -5.571 1.00 97.06 102 SER A CA 1
ATOM 785 C C . SER A 1 102 ? 16.799 -1.088 -4.255 1.00 97.06 102 SER A C 1
ATOM 787 O O . SER A 1 102 ? 16.712 -2.078 -3.525 1.00 97.06 102 SER A O 1
ATOM 789 N N . GLU A 1 103 ? 16.192 0.058 -3.953 1.00 97.56 103 GLU A N 1
ATOM 790 C CA . GLU A 1 103 ? 15.386 0.246 -2.754 1.00 97.56 103 GLU A CA 1
ATOM 791 C C . GLU A 1 103 ? 14.062 -0.531 -2.816 1.00 97.56 103 GLU A C 1
ATOM 793 O O . GLU A 1 103 ? 13.690 -1.187 -1.843 1.00 97.56 103 GLU A O 1
ATOM 798 N N . ALA A 1 104 ? 13.373 -0.521 -3.959 1.00 97.19 104 ALA A N 1
ATOM 799 C CA . ALA A 1 104 ? 12.151 -1.291 -4.170 1.00 97.19 104 ALA A CA 1
ATOM 800 C C . ALA A 1 104 ? 12.401 -2.796 -4.011 1.00 97.19 104 ALA A C 1
ATOM 802 O O . ALA A 1 104 ? 11.653 -3.469 -3.301 1.00 97.19 104 ALA A O 1
ATOM 803 N N . GLU A 1 105 ? 13.480 -3.322 -4.598 1.00 96.56 105 GLU A N 1
ATOM 804 C CA . GLU A 1 105 ? 13.869 -4.728 -4.452 1.00 96.56 105 GLU A CA 1
ATOM 805 C C . GLU A 1 105 ? 14.115 -5.096 -2.984 1.00 96.56 105 GLU A C 1
ATOM 807 O O . GLU A 1 105 ? 13.615 -6.120 -2.515 1.00 96.56 105 GLU A O 1
ATOM 812 N N . ARG A 1 106 ? 14.803 -4.233 -2.224 1.00 97.31 106 ARG A N 1
ATOM 813 C CA . ARG A 1 106 ? 15.014 -4.429 -0.783 1.00 97.31 106 ARG A CA 1
ATOM 814 C C . ARG A 1 106 ? 13.693 -4.474 -0.012 1.00 97.31 106 ARG A C 1
ATOM 816 O O . ARG A 1 106 ? 13.506 -5.366 0.814 1.00 97.31 106 ARG A O 1
ATOM 823 N N . LEU A 1 107 ? 12.785 -3.532 -0.268 1.00 97.12 107 LEU A N 1
ATOM 824 C CA . LEU A 1 107 ? 11.490 -3.453 0.416 1.00 97.12 107 LEU A CA 1
ATOM 825 C C . LEU A 1 107 ? 10.595 -4.652 0.102 1.00 97.12 107 LEU A C 1
ATOM 827 O O . LEU A 1 107 ? 9.878 -5.140 0.980 1.00 97.12 107 LEU A O 1
ATOM 831 N N . LEU A 1 108 ? 10.654 -5.153 -1.133 1.00 96.44 108 LEU A N 1
ATOM 832 C CA . LEU A 1 108 ? 9.872 -6.301 -1.579 1.00 96.44 108 LEU A CA 1
ATOM 833 C C . LEU A 1 108 ? 10.263 -7.600 -0.869 1.00 96.44 108 LEU A C 1
ATOM 835 O O . LEU A 1 108 ? 9.426 -8.492 -0.767 1.00 96.44 108 LEU A O 1
ATOM 839 N N . LEU A 1 109 ? 11.482 -7.717 -0.329 1.00 95.19 109 LEU A N 1
ATOM 840 C CA . LEU A 1 109 ? 11.893 -8.907 0.427 1.00 95.19 109 LEU A CA 1
ATOM 841 C C . LEU A 1 109 ? 11.028 -9.125 1.674 1.00 95.19 109 LEU A C 1
ATOM 843 O O . LEU A 1 109 ? 10.690 -10.267 1.991 1.00 95.19 109 LEU A O 1
ATOM 847 N N . THR A 1 110 ? 10.644 -8.043 2.353 1.00 94.62 110 THR A N 1
ATOM 848 C CA . THR A 1 110 ? 9.903 -8.085 3.622 1.00 94.62 110 THR A CA 1
ATOM 849 C C . THR A 1 110 ? 8.428 -7.706 3.478 1.00 94.62 110 THR A C 1
ATOM 851 O O . THR A 1 110 ? 7.620 -8.129 4.301 1.00 94.62 110 THR A O 1
ATOM 854 N N . ASN A 1 111 ? 8.042 -6.988 2.417 1.00 94.19 111 ASN A N 1
ATOM 855 C CA . ASN A 1 111 ? 6.695 -6.424 2.248 1.00 94.19 111 ASN A CA 1
ATOM 856 C C . ASN A 1 111 ? 5.949 -6.984 1.022 1.00 94.19 111 ASN A C 1
ATOM 858 O O . ASN A 1 111 ? 5.352 -6.255 0.233 1.00 94.19 111 ASN A O 1
ATOM 862 N N . 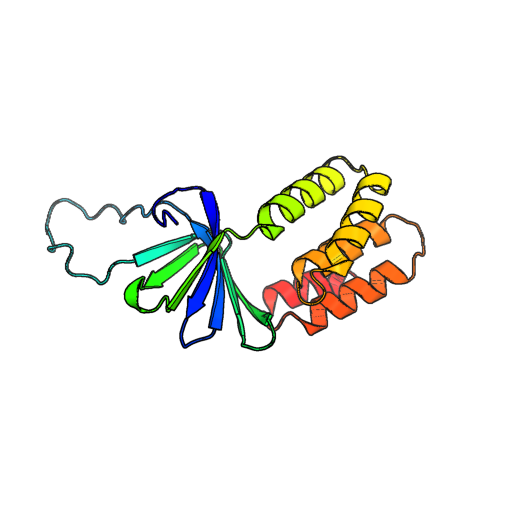GLN A 1 112 ? 5.929 -8.311 0.879 1.00 93.00 112 GLN A N 1
ATOM 863 C CA . GLN A 1 112 ? 5.380 -9.023 -0.292 1.00 93.00 112 GLN A CA 1
ATOM 864 C C . GLN A 1 112 ? 3.848 -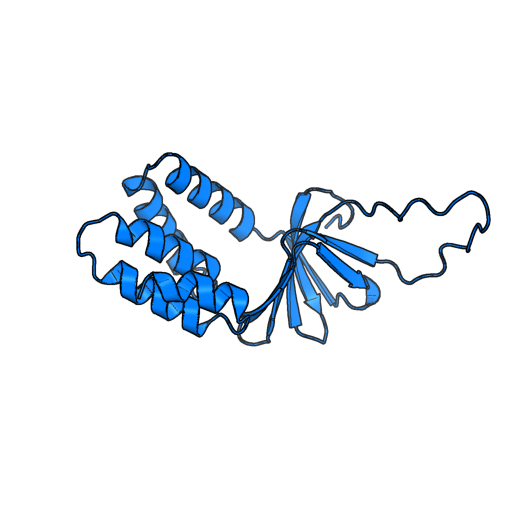8.962 -0.450 1.00 93.00 112 GLN A C 1
ATOM 866 O O . GLN A 1 112 ? 3.287 -9.630 -1.318 1.00 93.00 112 GLN A O 1
ATOM 871 N N . ARG A 1 113 ? 3.149 -8.218 0.409 1.00 92.94 113 ARG A N 1
ATOM 872 C CA . ARG A 1 113 ? 1.684 -8.068 0.394 1.00 92.94 113 ARG A CA 1
ATOM 873 C C . ARG A 1 113 ? 1.238 -6.611 0.331 1.00 92.94 113 ARG A C 1
ATOM 875 O O . ARG A 1 113 ? 0.057 -6.335 0.508 1.00 92.94 113 ARG A O 1
ATOM 882 N N . ASP A 1 114 ? 2.157 -5.681 0.088 1.00 94.75 114 ASP A N 1
ATOM 883 C CA . ASP A 1 114 ? 1.808 -4.270 -0.024 1.00 94.75 114 ASP A CA 1
ATOM 884 C C . ASP A 1 114 ? 1.515 -3.902 -1.486 1.00 94.75 114 ASP A C 1
ATOM 886 O O . ASP A 1 114 ? 2.389 -3.913 -2.356 1.00 94.75 114 ASP A O 1
ATOM 890 N N . ALA A 1 115 ? 0.243 -3.606 -1.766 1.00 94.75 115 ALA A N 1
ATOM 891 C CA . ALA A 1 115 ? -0.220 -3.266 -3.109 1.00 94.75 115 ALA A CA 1
ATOM 892 C C . ALA A 1 115 ? 0.448 -1.998 -3.664 1.00 94.75 115 ALA A C 1
ATOM 894 O O . ALA A 1 115 ? 0.665 -1.883 -4.871 1.00 94.75 115 ALA A O 1
ATOM 895 N N . GLU A 1 116 ? 0.763 -1.037 -2.794 1.00 95.00 116 GLU A N 1
ATOM 896 C CA . GLU A 1 116 ? 1.367 0.226 -3.196 1.00 95.00 116 GLU A CA 1
ATOM 897 C C . GLU A 1 116 ? 2.837 0.052 -3.544 1.00 95.00 116 GLU A C 1
ATOM 899 O O . GLU A 1 116 ? 3.276 0.568 -4.569 1.00 95.00 116 GLU A O 1
ATOM 904 N N . LEU A 1 117 ? 3.572 -0.735 -2.760 1.00 97.31 117 LEU A N 1
ATOM 905 C CA . LEU A 1 117 ? 4.949 -1.091 -3.078 1.00 97.31 117 LEU A CA 1
ATOM 906 C C . LEU A 1 117 ? 5.054 -1.780 -4.444 1.00 97.31 117 LEU A C 1
ATOM 908 O O . LEU A 1 117 ? 5.918 -1.418 -5.244 1.00 97.31 117 LEU A O 1
ATOM 912 N N . PHE A 1 118 ? 4.160 -2.725 -4.750 1.00 97.81 118 PHE A N 1
ATOM 913 C CA . PHE A 1 118 ? 4.123 -3.343 -6.077 1.00 97.81 118 PHE A CA 1
ATOM 914 C C . PHE A 1 118 ? 3.800 -2.335 -7.179 1.00 97.81 118 PHE A C 1
ATOM 916 O O . PHE A 1 118 ? 4.455 -2.341 -8.216 1.00 97.81 118 PHE A O 1
ATOM 923 N N . TYR A 1 119 ? 2.840 -1.436 -6.959 1.00 97.12 119 TYR A N 1
ATOM 924 C CA . TYR A 1 119 ? 2.520 -0.397 -7.936 1.00 97.12 119 TYR A CA 1
ATOM 925 C C . TYR A 1 119 ? 3.715 0.532 -8.204 1.00 97.12 119 TYR A C 1
ATOM 927 O O . TYR A 1 119 ? 4.062 0.761 -9.360 1.00 97.12 119 TYR A O 1
ATOM 935 N N . LEU A 1 120 ? 4.390 1.014 -7.154 1.00 97.44 120 LEU A N 1
ATOM 936 C CA . LEU A 1 120 ? 5.586 1.852 -7.286 1.00 97.44 120 LEU A CA 1
ATOM 937 C C . LEU A 1 120 ? 6.731 1.103 -7.975 1.00 97.44 120 LEU A C 1
ATOM 939 O O . LEU A 1 120 ? 7.403 1.676 -8.824 1.00 97.44 120 LEU A O 1
ATOM 943 N N . SER A 1 121 ? 6.915 -0.181 -7.661 1.00 97.69 121 SER A N 1
ATOM 944 C CA . SER A 1 121 ? 7.903 -1.031 -8.335 1.00 97.69 121 SER A CA 1
ATOM 945 C C . SER A 1 121 ? 7.592 -1.156 -9.825 1.00 97.69 121 SER A C 1
ATOM 947 O O . SER A 1 121 ? 8.490 -1.021 -10.648 1.00 97.69 121 SER A O 1
ATOM 949 N N . GLY A 1 122 ? 6.320 -1.339 -10.188 1.00 96.75 122 GLY A N 1
ATOM 950 C CA . GLY A 1 122 ? 5.876 -1.324 -11.581 1.00 96.75 122 GLY A CA 1
ATOM 951 C C . GLY A 1 122 ? 6.278 -0.036 -12.302 1.00 96.75 122 GLY A C 1
ATOM 952 O O . GLY A 1 122 ? 6.897 -0.112 -13.357 1.00 96.75 122 GLY A O 1
ATOM 953 N N . LEU A 1 123 ? 6.018 1.130 -11.695 1.00 96.19 123 LEU A N 1
ATOM 954 C CA . LEU A 1 123 ? 6.403 2.437 -12.253 1.00 96.19 123 LEU A CA 1
ATOM 955 C C . LEU A 1 123 ? 7.920 2.600 -12.409 1.00 96.19 123 LEU A C 1
ATOM 957 O O . LEU A 1 123 ? 8.380 3.188 -13.383 1.00 96.19 123 LEU A O 1
ATOM 961 N N . ILE A 1 124 ? 8.700 2.100 -11.448 1.00 96.88 124 ILE A N 1
ATOM 962 C CA . ILE A 1 124 ? 10.165 2.133 -11.515 1.00 96.88 124 ILE A CA 1
ATOM 963 C C . ILE A 1 124 ? 10.649 1.270 -12.680 1.00 96.88 124 ILE A C 1
ATOM 965 O O . ILE A 1 124 ? 11.428 1.735 -13.507 1.00 96.88 124 ILE A O 1
ATOM 969 N N . PHE A 1 125 ? 10.161 0.031 -12.778 1.00 96.00 125 PHE A N 1
ATOM 970 C CA . PHE A 1 125 ? 10.607 -0.901 -13.811 1.00 96.00 125 PHE A CA 1
ATOM 971 C C . PHE A 1 125 ? 10.096 -0.552 -15.211 1.00 96.00 125 PHE A C 1
ATOM 973 O O . PHE A 1 125 ? 10.770 -0.848 -16.189 1.00 96.00 125 PHE A O 1
ATOM 980 N N . GLU A 1 126 ? 8.967 0.149 -15.321 1.00 95.31 126 GLU A N 1
ATOM 981 C CA . GLU A 1 126 ? 8.447 0.681 -16.588 1.00 95.31 126 GLU A CA 1
ATOM 982 C C . GLU A 1 126 ? 9.423 1.673 -17.247 1.00 95.31 126 GLU A C 1
ATOM 984 O O . GLU A 1 126 ? 9.434 1.809 -18.470 1.00 95.31 126 GLU A O 1
ATOM 989 N N . ARG A 1 127 ? 10.282 2.337 -16.459 1.00 95.25 127 ARG A N 1
ATOM 990 C CA . ARG A 1 127 ? 11.305 3.260 -16.977 1.00 95.25 127 ARG A CA 1
ATOM 991 C C . ARG A 1 127 ? 12.508 2.561 -17.602 1.00 95.25 127 ARG A C 1
ATOM 993 O O . ARG A 1 127 ? 13.208 3.187 -18.395 1.00 95.25 127 ARG A O 1
ATOM 1000 N N . PHE A 1 128 ? 12.742 1.290 -17.284 1.00 92.06 128 PHE A N 1
ATOM 1001 C CA . PHE A 1 128 ? 13.772 0.491 -17.937 1.00 92.06 128 PHE A CA 1
ATOM 1002 C C . PHE A 1 128 ? 13.140 -0.167 -19.164 1.00 92.06 128 PHE A C 1
ATOM 1004 O O . PHE A 1 128 ? 12.363 -1.113 -19.043 1.00 92.06 128 PHE A O 1
ATOM 1011 N N . GLU A 1 129 ? 13.418 0.387 -20.348 1.00 88.50 129 GLU A N 1
ATOM 1012 C CA . GLU A 1 129 ? 12.773 -0.004 -21.607 1.00 88.50 129 GLU A CA 1
ATOM 1013 C C . GLU A 1 129 ? 12.678 -1.529 -21.778 1.00 88.50 129 GLU A C 1
ATOM 1015 O O . GLU A 1 129 ? 13.679 -2.232 -21.912 1.00 88.50 129 GLU A O 1
ATOM 1020 N N . GLY A 1 130 ? 11.443 -2.040 -21.796 1.00 83.00 130 GLY A N 1
ATOM 1021 C CA . GLY A 1 130 ? 11.164 -3.452 -22.048 1.00 83.00 130 GLY A CA 1
ATOM 1022 C C . GLY A 1 130 ? 11.410 -4.396 -20.869 1.00 83.00 130 GLY A C 1
ATOM 1023 O O . GLY A 1 130 ? 11.403 -5.608 -21.088 1.00 83.00 130 GLY A O 1
ATOM 1024 N N . ASP A 1 131 ? 11.595 -3.899 -19.641 1.00 92.94 131 ASP A N 1
ATOM 1025 C CA . ASP A 1 131 ? 11.725 -4.769 -18.472 1.00 92.94 131 ASP A CA 1
ATOM 1026 C C . ASP A 1 131 ? 10.392 -5.499 -18.179 1.00 92.94 131 ASP A C 1
ATOM 1028 O O . ASP A 1 131 ? 9.390 -4.868 -17.817 1.00 92.94 131 ASP A O 1
ATOM 1032 N N . PRO A 1 132 ? 10.340 -6.843 -18.300 1.00 93.62 132 PRO A N 1
ATOM 1033 C CA . PRO A 1 132 ? 9.111 -7.601 -18.074 1.00 93.62 132 PRO A CA 1
ATOM 1034 C C . PRO A 1 132 ? 8.614 -7.521 -16.624 1.00 93.62 132 PRO A C 1
ATOM 1036 O O . PRO A 1 132 ? 7.426 -7.752 -16.373 1.00 93.62 132 PRO A O 1
ATOM 1039 N N . ARG A 1 133 ? 9.487 -7.162 -15.671 1.00 95.75 133 ARG A N 1
ATOM 1040 C CA . ARG A 1 133 ? 9.137 -7.033 -14.253 1.00 95.75 133 ARG A CA 1
ATOM 1041 C C . ARG A 1 133 ? 8.109 -5.937 -14.014 1.00 95.75 133 ARG A C 1
ATOM 1043 O O . ARG A 1 133 ? 7.277 -6.092 -13.125 1.00 95.75 133 ARG A O 1
ATOM 1050 N N . ALA A 1 134 ? 8.101 -4.875 -14.824 1.00 96.12 134 ALA A N 1
ATOM 1051 C CA . ALA A 1 134 ? 7.124 -3.792 -14.705 1.00 96.12 134 ALA A CA 1
ATOM 1052 C C . ALA A 1 134 ? 5.688 -4.337 -14.748 1.00 96.12 134 ALA A C 1
ATOM 1054 O O . ALA A 1 134 ? 4.891 -4.141 -13.826 1.00 96.12 134 ALA A O 1
ATOM 1055 N N . ARG A 1 135 ? 5.400 -5.132 -15.786 1.00 95.75 135 ARG A N 1
ATOM 1056 C CA . ARG A 1 135 ? 4.096 -5.768 -15.988 1.00 95.75 135 ARG A CA 1
ATOM 1057 C C . ARG A 1 135 ? 3.751 -6.731 -14.855 1.00 95.75 135 ARG A C 1
ATOM 1059 O O . ARG A 1 135 ? 2.615 -6.737 -14.382 1.00 95.75 135 ARG A O 1
ATOM 1066 N N . GLU A 1 136 ? 4.717 -7.537 -14.419 1.00 96.56 136 GLU A N 1
ATOM 1067 C CA . GLU A 1 136 ? 4.531 -8.484 -13.317 1.00 96.56 136 GLU A CA 1
ATOM 1068 C C . GLU A 1 136 ? 4.144 -7.761 -12.018 1.00 96.56 136 GLU A C 1
ATOM 1070 O O . GLU A 1 136 ? 3.209 -8.171 -11.325 1.00 96.56 136 GLU A O 1
ATOM 1075 N N . TYR A 1 137 ? 4.812 -6.652 -11.700 1.00 97.69 137 TYR A N 1
ATOM 1076 C CA . TYR A 1 137 ? 4.515 -5.877 -10.501 1.00 97.69 137 TYR A CA 1
ATOM 1077 C C . TYR A 1 137 ? 3.153 -5.183 -10.566 1.00 97.69 137 TYR A C 1
ATOM 1079 O O . TYR A 1 137 ? 2.410 -5.237 -9.584 1.00 97.69 137 TYR A O 1
ATOM 1087 N N . PHE A 1 138 ? 2.746 -4.640 -11.717 1.00 97.19 138 PHE A N 1
ATOM 1088 C CA . PHE A 1 138 ? 1.384 -4.116 -11.878 1.00 97.19 138 PHE A CA 1
ATOM 1089 C C . PHE A 1 138 ? 0.312 -5.201 -11.704 1.00 97.19 138 PHE A C 1
ATOM 1091 O O . PHE A 1 138 ? -0.712 -4.966 -11.058 1.00 97.19 138 PHE A O 1
ATOM 1098 N N . GLN A 1 139 ? 0.549 -6.416 -12.206 1.00 97.00 139 GLN A N 1
ATOM 1099 C CA . GLN A 1 139 ? -0.361 -7.548 -11.998 1.00 97.00 139 GLN A CA 1
ATOM 1100 C C . GLN A 1 139 ? -0.451 -7.957 -10.523 1.00 97.00 139 GLN A C 1
ATOM 1102 O O . GLN A 1 139 ? -1.553 -8.188 -10.020 1.00 97.00 139 GLN A O 1
ATOM 1107 N N . LYS A 1 140 ? 0.682 -7.999 -9.809 1.00 96.69 140 LYS A N 1
ATOM 1108 C CA . LYS A 1 140 ? 0.707 -8.262 -8.361 1.00 96.69 140 LYS A CA 1
ATOM 1109 C C . LYS A 1 140 ? -0.042 -7.186 -7.576 1.00 96.69 140 LYS A C 1
ATOM 1111 O O . LYS A 1 140 ? -0.830 -7.528 -6.698 1.00 96.69 140 LYS A O 1
ATOM 1116 N N . ALA A 1 141 ? 0.124 -5.911 -7.931 1.00 95.81 141 ALA A N 1
ATOM 1117 C CA . ALA A 1 141 ? -0.642 -4.821 -7.333 1.00 95.81 141 ALA A CA 1
ATOM 1118 C C . ALA A 1 141 ? -2.154 -5.017 -7.550 1.00 95.81 141 ALA A C 1
ATOM 1120 O O . ALA A 1 141 ? -2.917 -4.984 -6.589 1.00 95.81 141 ALA A O 1
ATOM 1121 N N . LEU A 1 142 ? -2.599 -5.317 -8.777 1.00 95.06 142 LEU A N 1
ATOM 1122 C CA . LEU A 1 142 ? -4.020 -5.559 -9.076 1.00 95.06 142 LEU A CA 1
ATOM 1123 C C . LEU A 1 142 ? -4.622 -6.753 -8.330 1.00 95.06 142 LEU A C 1
ATOM 1125 O O . LEU A 1 142 ? -5.814 -6.733 -8.014 1.00 95.06 142 LEU A O 1
ATOM 1129 N N . ALA A 1 143 ? -3.831 -7.788 -8.050 1.00 95.50 143 ALA A N 1
ATOM 1130 C CA . ALA A 1 143 ? -4.281 -8.934 -7.263 1.00 95.50 143 ALA A CA 1
ATOM 1131 C C . ALA A 1 143 ? -4.574 -8.567 -5.795 1.00 95.50 143 ALA A C 1
ATOM 1133 O O . ALA A 1 143 ? -5.324 -9.273 -5.120 1.00 95.50 143 ALA A O 1
ATOM 1134 N N . LEU A 1 144 ? -4.010 -7.457 -5.312 1.00 94.12 144 LEU A N 1
ATOM 1135 C CA . LEU A 1 144 ? -4.124 -6.979 -3.935 1.00 94.12 144 LEU A CA 1
ATOM 1136 C C . LEU A 1 144 ? -5.051 -5.765 -3.783 1.00 94.12 144 LEU A C 1
ATOM 1138 O O . LEU A 1 144 ? -5.165 -5.225 -2.687 1.00 94.12 144 LEU A O 1
ATOM 1142 N N . ILE A 1 145 ? -5.724 -5.320 -4.845 1.00 92.31 145 ILE A N 1
ATOM 1143 C CA . ILE A 1 145 ? -6.636 -4.172 -4.794 1.00 92.31 145 ILE A CA 1
ATOM 1144 C C . ILE A 1 145 ? -8.041 -4.647 -5.144 1.00 92.31 145 ILE A C 1
ATOM 1146 O O . ILE A 1 145 ? -8.266 -5.161 -6.235 1.00 92.31 145 ILE A O 1
ATOM 1150 N N . LEU A 1 146 ? -8.995 -4.440 -4.245 1.00 91.12 146 LEU A N 1
ATOM 1151 C CA . LEU A 1 146 ? -10.428 -4.623 -4.490 1.00 91.12 146 LEU A CA 1
ATOM 1152 C C . LEU A 1 146 ? -11.139 -3.282 -4.738 1.00 91.12 146 LEU A C 1
ATOM 1154 O O . LEU A 1 146 ? -12.218 -3.268 -5.316 1.00 91.12 146 LEU A O 1
ATOM 1158 N N . ASP A 1 147 ? -10.516 -2.164 -4.357 1.00 91.06 147 ASP A N 1
ATOM 1159 C CA . ASP A 1 147 ? -10.998 -0.810 -4.639 1.00 91.06 147 ASP A CA 1
ATOM 1160 C C . ASP A 1 147 ? -11.015 -0.510 -6.152 1.00 91.06 147 ASP A C 1
ATOM 1162 O O . ASP A 1 147 ? -9.967 -0.399 -6.793 1.00 91.06 147 ASP A O 1
ATOM 1166 N N . ASP A 1 148 ? -12.206 -0.347 -6.734 1.00 88.38 148 ASP A N 1
ATOM 1167 C CA . ASP A 1 148 ? -12.386 -0.164 -8.183 1.00 88.38 148 ASP A CA 1
ATOM 1168 C C . ASP A 1 148 ? -11.656 1.061 -8.744 1.00 88.38 148 ASP A C 1
ATOM 1170 O O . ASP A 1 148 ? -11.111 1.018 -9.851 1.00 88.38 148 ASP A O 1
ATOM 1174 N N . LYS A 1 149 ? -11.618 2.164 -7.986 1.00 88.00 149 LYS A N 1
ATOM 1175 C CA . LYS A 1 149 ? -10.962 3.400 -8.432 1.00 88.00 149 LYS A CA 1
ATOM 1176 C C . LYS A 1 149 ? -9.461 3.188 -8.535 1.00 88.00 149 LYS A C 1
ATOM 1178 O O . LYS A 1 149 ? -8.857 3.567 -9.537 1.00 88.00 149 LYS A O 1
ATOM 1183 N N . PHE A 1 150 ? -8.864 2.564 -7.526 1.00 86.75 150 PHE A N 1
ATOM 1184 C CA . PHE A 1 150 ? -7.441 2.284 -7.527 1.00 86.75 150 PHE A CA 1
ATOM 1185 C C . PHE A 1 150 ? -7.087 1.199 -8.552 1.00 86.75 150 PHE A C 1
ATOM 1187 O O . PHE A 1 150 ? -6.135 1.379 -9.312 1.00 86.75 150 PHE A O 1
ATOM 1194 N N . ARG A 1 151 ? -7.906 0.146 -8.694 1.00 90.31 151 ARG A N 1
ATOM 1195 C CA . ARG A 1 151 ? -7.756 -0.847 -9.776 1.00 90.31 151 ARG A CA 1
ATOM 1196 C C . ARG A 1 151 ? -7.738 -0.185 -11.151 1.00 90.31 151 ARG A C 1
ATOM 1198 O O . ARG A 1 151 ? -6.892 -0.527 -11.974 1.00 90.31 151 ARG A O 1
ATOM 1205 N N . ALA A 1 152 ? -8.634 0.770 -11.402 1.00 90.50 152 ALA A N 1
ATOM 1206 C CA . ALA A 1 152 ? -8.709 1.482 -12.676 1.00 90.50 152 ALA A CA 1
ATOM 1207 C C . ALA A 1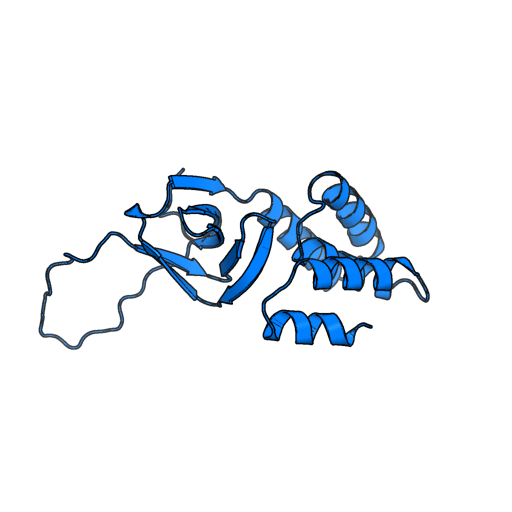 152 ? -7.466 2.337 -12.968 1.00 90.50 152 ALA A C 1
ATOM 1209 O O . ALA A 1 152 ? -7.143 2.544 -14.135 1.00 90.50 152 ALA A O 1
ATOM 1210 N N . VAL A 1 153 ? -6.769 2.832 -11.940 1.00 90.62 153 VAL A N 1
ATOM 1211 C CA . VAL A 1 153 ? -5.483 3.530 -12.103 1.00 90.62 153 VAL A CA 1
ATOM 1212 C C . VAL A 1 153 ? -4.400 2.535 -12.511 1.00 90.62 153 VAL A C 1
ATOM 1214 O O . VAL A 1 153 ? -3.771 2.723 -13.547 1.00 90.62 153 VAL A O 1
ATOM 1217 N N . VAL A 1 154 ? -4.234 1.448 -11.752 1.00 90.75 154 VAL A N 1
ATOM 1218 C CA . VAL A 1 154 ? -3.175 0.455 -12.007 1.00 90.75 154 VAL A CA 1
ATOM 1219 C C . VAL A 1 154 ? -3.369 -0.252 -13.353 1.00 90.75 154 VAL A C 1
ATOM 1221 O O . VAL A 1 154 ? -2.404 -0.504 -14.067 1.00 90.75 154 VAL A O 1
ATOM 1224 N N . SER A 1 155 ? -4.616 -0.511 -13.753 1.00 92.00 155 SER A N 1
ATOM 1225 C CA . SER A 1 155 ? -4.931 -1.202 -15.014 1.00 92.00 155 SER A CA 1
ATOM 1226 C C . SER A 1 155 ? -4.532 -0.425 -16.273 1.00 92.00 155 SER A C 1
ATOM 1228 O O . SER A 1 155 ? -4.525 -1.008 -17.348 1.00 92.00 155 SER A O 1
ATOM 1230 N N . ARG A 1 156 ? -4.205 0.873 -16.177 1.00 92.81 156 ARG A N 1
ATOM 1231 C CA . ARG A 1 156 ? -3.757 1.683 -17.329 1.00 92.81 156 ARG A CA 1
ATOM 1232 C C . ARG A 1 156 ? -2.348 1.336 -17.806 1.00 92.81 156 ARG A C 1
ATOM 1234 O O . ARG A 1 156 ? -1.975 1.764 -18.891 1.00 92.81 156 ARG A O 1
ATOM 1241 N N . HIS A 1 157 ? -1.594 0.592 -17.002 1.00 87.81 157 HIS A N 1
ATOM 1242 C CA . HIS A 1 157 ? -0.216 0.196 -17.285 1.00 87.81 157 HIS A CA 1
ATOM 1243 C C . HIS A 1 157 ? -0.094 -1.242 -17.832 1.00 87.81 157 HIS A C 1
ATOM 1245 O O . HIS A 1 157 ? 1.010 -1.781 -17.910 1.00 87.81 157 HIS A O 1
ATOM 1251 N N . LEU A 1 158 ? -1.215 -1.898 -18.167 1.00 87.94 158 LEU A N 1
ATOM 1252 C CA . LEU A 1 158 ? -1.273 -3.276 -18.679 1.00 87.94 158 LEU A CA 1
ATOM 1253 C C . LEU A 1 158 ? -1.900 -3.355 -20.070 1.00 87.94 158 LEU A C 1
ATOM 1255 O O . LEU A 1 158 ? -1.507 -4.303 -20.794 1.00 87.94 158 LEU A O 1
#